Protein AF-A0A973F8Q2-F1 (afdb_monomer_lite)

pLDDT: mean 91.84, std 10.91, range [45.38, 98.5]

Foldseek 3Di:
DDDDPDDPPPDDDDDPVVDDDDDDDCVVDPDDAQPCQCVVPPVPPDDTPSAGQPPDDCVDPSHVD

Sequence (65 aa):
MVSYQLSHRETQITINGTGVWHFSGPAADTGLTGRKIVVDSYGGMARVGGGAFSGKDPTKVDRSG

Structure (mmCIF, N/CA/C/O backbone):
data_AF-A0A973F8Q2-F1
#
_entry.id   AF-A0A973F8Q2-F1
#
loop_
_atom_site.group_PDB
_atom_site.id
_atom_site.type_symbol
_atom_site.label_atom_id
_atom_site.label_alt_id
_atom_site.label_comp_id
_atom_site.label_asym_id
_atom_site.label_entity_id
_atom_site.label_seq_id
_atom_site.pdbx_PDB_ins_code
_atom_site.Cartn_x
_atom_site.Cartn_y
_atom_site.Cartn_z
_atom_site.occupancy
_atom_site.B_iso_or_equiv
_atom_site.auth_seq_id
_atom_site.auth_comp_id
_atom_site.auth_asym_id
_atom_site.auth_atom_id
_atom_site.pdbx_PDB_model_num
ATOM 1 N N . MET A 1 1 ? 5.296 -19.340 24.965 1.00 45.38 1 MET A N 1
ATOM 2 C CA . MET A 1 1 ? 3.974 -19.255 24.309 1.00 45.38 1 MET A CA 1
ATOM 3 C C . MET A 1 1 ? 3.556 -17.791 24.360 1.00 45.38 1 MET A C 1
ATOM 5 O O . MET A 1 1 ? 3.468 -17.262 25.458 1.00 45.38 1 MET A O 1
ATOM 9 N N . VAL A 1 2 ? 3.452 -17.103 23.219 1.00 60.62 2 VAL A N 1
ATOM 10 C CA . VAL A 1 2 ? 3.090 -15.672 23.174 1.00 60.62 2 VAL A CA 1
ATOM 11 C C . VAL A 1 2 ? 1.568 -15.564 23.254 1.00 60.62 2 VAL A C 1
ATOM 13 O O . VAL A 1 2 ? 0.876 -16.189 22.455 1.00 60.62 2 VAL A O 1
ATOM 16 N N . SER A 1 3 ? 1.046 -14.818 24.229 1.00 65.62 3 SER A N 1
ATOM 17 C CA . SER A 1 3 ? -0.376 -14.480 24.313 1.00 65.62 3 SER A CA 1
ATOM 18 C C . SER A 1 3 ? -0.618 -13.130 23.638 1.00 65.62 3 SER A C 1
ATOM 20 O O . SER A 1 3 ? 0.031 -12.134 23.955 1.00 65.62 3 SER A O 1
ATOM 22 N N . TYR A 1 4 ? -1.546 -13.094 22.685 1.00 73.44 4 TYR A N 1
ATOM 23 C CA . TYR A 1 4 ? -1.968 -11.857 22.034 1.00 73.44 4 TYR A CA 1
ATOM 24 C C . TYR A 1 4 ? -3.072 -11.208 22.875 1.00 73.44 4 TYR A C 1
ATOM 26 O O . TYR A 1 4 ? -4.094 -11.828 23.162 1.00 73.44 4 TYR A O 1
ATOM 34 N N . GLN A 1 5 ? -2.855 -9.964 23.298 1.00 74.50 5 GLN A N 1
ATOM 35 C CA . GLN A 1 5 ? -3.782 -9.200 24.136 1.00 74.50 5 GLN A CA 1
ATOM 36 C C . GLN A 1 5 ? -4.867 -8.535 23.268 1.00 74.50 5 GLN A C 1
ATOM 38 O O . GLN A 1 5 ? -4.859 -7.321 23.090 1.00 74.50 5 GLN A O 1
ATOM 43 N N . LEU A 1 6 ? -5.789 -9.318 22.694 1.00 74.12 6 LEU A N 1
ATOM 44 C CA . LEU A 1 6 ? -6.977 -8.778 22.015 1.00 74.12 6 LEU A CA 1
ATOM 45 C C . LEU A 1 6 ? -8.241 -9.072 22.844 1.00 74.12 6 LEU A C 1
ATOM 47 O O . LEU A 1 6 ? -8.724 -10.204 22.901 1.00 74.12 6 LEU A O 1
ATOM 51 N N . SER A 1 7 ? -8.773 -8.048 23.519 1.00 75.31 7 SER A N 1
ATOM 52 C CA . SER A 1 7 ? -9.997 -8.144 24.327 1.00 75.31 7 SER A CA 1
ATOM 53 C C . SER A 1 7 ? -11.237 -7.923 23.461 1.00 75.31 7 SER A C 1
ATOM 55 O O . SER A 1 7 ? -11.463 -6.836 22.934 1.00 75.31 7 SER A O 1
ATOM 57 N N . HIS A 1 8 ? -12.096 -8.936 23.356 1.00 68.62 8 HIS A N 1
ATOM 58 C CA . HIS A 1 8 ? -13.335 -8.856 22.573 1.00 68.62 8 HIS A CA 1
ATOM 59 C C . HIS A 1 8 ? -14.413 -7.981 23.231 1.00 68.62 8 HIS A C 1
ATOM 61 O O . HIS A 1 8 ? -15.364 -7.589 22.568 1.00 68.62 8 HIS A O 1
ATOM 67 N N . ARG A 1 9 ? -14.293 -7.685 24.534 1.00 71.56 9 ARG A N 1
ATOM 68 C CA . ARG A 1 9 ? -15.344 -6.990 25.299 1.00 71.56 9 ARG A CA 1
ATOM 69 C C . ARG A 1 9 ? -15.434 -5.491 25.005 1.00 71.56 9 ARG A C 1
ATOM 71 O O . ARG A 1 9 ? -16.489 -4.915 25.228 1.00 71.56 9 ARG A O 1
ATOM 78 N N . GLU A 1 10 ? -14.365 -4.886 24.493 1.00 74.50 10 GLU A N 1
ATOM 79 C CA . GLU A 1 10 ? -14.308 -3.448 24.168 1.00 74.50 10 GLU A CA 1
ATOM 80 C C . GLU A 1 10 ? -14.043 -3.175 22.681 1.00 74.50 10 GLU A C 1
ATOM 82 O O . GLU A 1 10 ? -14.189 -2.049 22.211 1.00 74.50 10 GLU A O 1
ATOM 87 N N . THR A 1 11 ? -13.664 -4.201 21.917 1.00 83.56 11 THR A N 1
ATOM 88 C CA . THR A 1 11 ? -13.313 -4.032 20.506 1.00 83.56 11 THR A CA 1
ATOM 89 C C . THR A 1 11 ? -14.580 -3.950 19.661 1.00 83.56 11 THR A C 1
ATOM 91 O O . THR A 1 11 ? -15.358 -4.901 19.603 1.00 83.56 11 THR A O 1
ATOM 94 N N . GLN A 1 12 ? -14.777 -2.837 18.955 1.00 87.06 12 GLN A N 1
ATOM 95 C CA . GLN A 1 12 ? -15.806 -2.751 17.921 1.00 87.06 12 GLN A CA 1
ATOM 96 C C . GLN A 1 12 ? -15.384 -3.587 16.710 1.00 87.06 12 GLN A C 1
ATOM 98 O O . GLN A 1 12 ? -14.452 -3.236 15.988 1.00 87.06 12 GLN A O 1
ATOM 103 N N . ILE A 1 13 ? -16.074 -4.705 16.490 1.00 90.19 13 ILE A N 1
ATOM 104 C CA . ILE A 1 13 ? -15.818 -5.605 15.365 1.00 90.19 13 ILE A CA 1
ATOM 105 C C . ILE A 1 13 ? -16.845 -5.316 14.272 1.00 90.19 13 ILE A C 1
ATOM 107 O O . ILE A 1 13 ? -18.040 -5.523 14.463 1.00 90.19 13 ILE A O 1
ATOM 111 N N . THR A 1 14 ? -16.372 -4.863 13.112 1.00 91.94 14 THR A N 1
ATOM 112 C CA . THR A 1 14 ? -17.205 -4.691 11.915 1.00 91.94 14 THR A CA 1
ATOM 113 C C . THR A 1 14 ? -16.853 -5.772 10.902 1.00 91.94 14 THR A C 1
ATOM 115 O O . THR A 1 14 ? -15.733 -5.805 10.396 1.00 91.94 14 THR A O 1
ATOM 118 N N . ILE A 1 15 ? -17.811 -6.645 10.590 1.00 93.75 15 ILE A N 1
ATOM 119 C CA . ILE A 1 15 ? -17.685 -7.670 9.546 1.00 93.75 1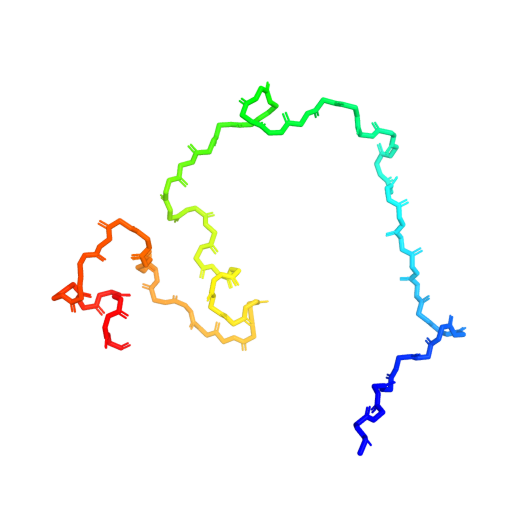5 ILE A CA 1
ATOM 120 C C . ILE A 1 15 ? -18.656 -7.296 8.436 1.00 93.75 15 ILE A C 1
ATOM 122 O O . ILE A 1 15 ? -19.844 -7.128 8.696 1.00 93.75 15 ILE A O 1
ATOM 126 N N . ASN A 1 16 ? -18.149 -7.157 7.210 1.00 95.44 16 ASN A N 1
ATOM 127 C CA . ASN A 1 16 ? -18.951 -6.837 6.029 1.00 95.44 16 ASN A CA 1
ATOM 128 C C . ASN A 1 16 ? -19.879 -5.624 6.236 1.00 95.44 16 ASN A C 1
ATOM 130 O O . ASN A 1 16 ? -21.062 -5.662 5.904 1.00 95.44 16 ASN A O 1
ATOM 134 N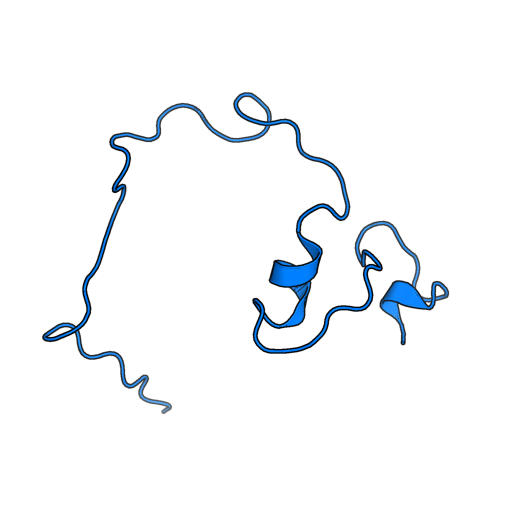 N . GLY A 1 17 ? -19.335 -4.525 6.774 1.00 95.44 17 GLY A N 1
ATOM 135 C CA . GLY A 1 17 ? -20.101 -3.306 7.077 1.00 95.44 17 GLY A CA 1
ATOM 136 C C . GLY A 1 17 ? -20.787 -2.653 5.867 1.00 95.44 17 GLY A C 1
ATOM 137 O O . GLY A 1 17 ? -21.645 -1.797 6.042 1.00 95.44 17 GLY A O 1
ATOM 138 N N . THR A 1 18 ? -20.440 -3.067 4.645 1.00 95.25 18 THR A N 1
ATOM 139 C CA . THR A 1 18 ? -21.044 -2.616 3.382 1.00 95.25 18 THR A CA 1
ATOM 140 C C . THR A 1 18 ? -22.043 -3.616 2.782 1.00 95.25 18 THR A C 1
ATOM 142 O O . THR A 1 18 ? -22.513 -3.407 1.667 1.00 95.25 18 THR A O 1
ATOM 145 N N . GLY A 1 19 ? -22.386 -4.695 3.497 1.00 95.00 19 GLY A N 1
ATOM 146 C CA . GLY A 1 19 ? -23.291 -5.746 3.029 1.00 95.00 19 GLY A CA 1
ATOM 147 C C . GLY A 1 19 ? -22.571 -6.945 2.403 1.00 95.00 19 GLY A C 1
ATOM 148 O O . GLY A 1 19 ? -21.403 -7.218 2.681 1.00 95.00 19 GLY A O 1
ATOM 149 N N . VAL A 1 20 ? -23.288 -7.719 1.585 1.00 95.12 20 VAL A N 1
ATOM 150 C CA . VAL A 1 20 ? -22.776 -8.992 1.055 1.00 95.12 20 VAL A CA 1
ATOM 151 C C . VAL A 1 20 ? -21.815 -8.766 -0.116 1.00 95.12 20 VAL A C 1
ATOM 153 O O . VAL A 1 20 ? -22.144 -8.070 -1.074 1.00 95.12 20 VAL A O 1
ATOM 156 N N . TRP A 1 21 ? -20.635 -9.391 -0.066 1.00 95.25 21 TRP A N 1
ATOM 157 C CA . TRP A 1 21 ? -19.593 -9.258 -1.087 1.00 95.25 21 TRP A CA 1
ATOM 158 C C . TRP A 1 21 ? -19.519 -10.507 -1.981 1.00 95.25 21 TRP A C 1
ATOM 160 O O . TRP A 1 21 ? -18.813 -11.462 -1.670 1.00 95.25 21 TRP A O 1
ATOM 170 N N . HIS A 1 22 ? -20.281 -10.514 -3.082 1.00 94.88 22 HIS A N 1
ATOM 171 C CA . HIS A 1 22 ? -20.351 -11.648 -4.022 1.00 94.88 22 HIS A CA 1
ATOM 172 C C . HIS A 1 22 ? -19.414 -11.526 -5.236 1.00 94.88 22 HIS A C 1
ATOM 174 O O . HIS A 1 22 ? -18.878 -12.533 -5.692 1.00 94.88 22 HIS A O 1
ATOM 180 N N . PHE A 1 23 ? -19.214 -10.312 -5.759 1.00 94.31 23 PHE A N 1
ATOM 181 C CA . PHE A 1 23 ? -18.378 -10.049 -6.936 1.00 94.31 23 PHE A CA 1
ATOM 182 C C . PHE A 1 23 ? -17.078 -9.358 -6.513 1.00 94.31 23 PHE A C 1
ATOM 184 O O . PHE A 1 23 ? -17.109 -8.309 -5.868 1.00 94.31 23 PHE A O 1
ATOM 191 N N . SER A 1 24 ? -15.932 -9.952 -6.845 1.00 94.75 24 SER A N 1
ATOM 192 C CA . SER A 1 24 ? -14.623 -9.538 -6.328 1.00 94.75 24 SER A CA 1
ATOM 193 C C . SER A 1 24 ? -13.502 -9.681 -7.366 1.00 94.75 24 SER A C 1
ATOM 195 O O . SER A 1 24 ? -13.716 -10.127 -8.495 1.00 94.75 24 SER A O 1
ATOM 197 N N . GLY A 1 25 ? -12.287 -9.282 -6.978 1.00 96.12 25 GLY A N 1
ATOM 198 C CA . GLY A 1 25 ? -11.088 -9.436 -7.801 1.00 96.12 25 GLY A CA 1
ATOM 199 C C . GLY A 1 25 ? -11.067 -8.519 -9.034 1.00 96.12 25 GLY A C 1
ATOM 200 O O . GLY A 1 25 ? -11.703 -7.464 -9.024 1.00 96.12 25 GLY A O 1
ATOM 201 N 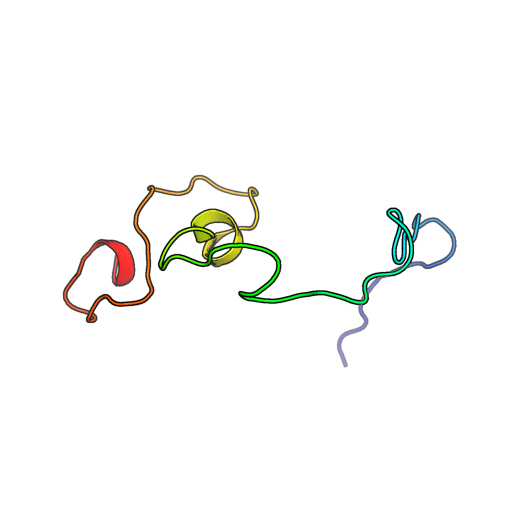N . PRO A 1 26 ? -10.353 -8.910 -10.108 1.00 97.62 26 PRO A N 1
ATOM 202 C CA . PRO A 1 26 ? -10.181 -8.087 -11.311 1.00 97.62 26 PRO A CA 1
ATOM 203 C C . PRO A 1 26 ? -11.479 -7.711 -12.037 1.00 97.62 26 PRO A C 1
ATOM 205 O O . PRO A 1 26 ? -11.502 -6.744 -12.791 1.00 97.62 26 PRO A O 1
ATOM 208 N N . ALA A 1 27 ? -12.558 -8.471 -11.823 1.00 97.00 27 ALA A N 1
ATOM 209 C CA . ALA A 1 27 ? -13.871 -8.166 -12.384 1.00 97.00 27 ALA A CA 1
ATOM 210 C C . ALA A 1 27 ? -14.539 -6.949 -11.716 1.00 97.00 27 ALA A C 1
ATOM 212 O O . ALA A 1 27 ? -15.415 -6.335 -12.317 1.00 97.00 27 ALA A O 1
ATOM 213 N N . ALA A 1 28 ? -14.148 -6.620 -10.479 1.00 97.31 28 ALA A N 1
ATOM 214 C CA . ALA A 1 28 ? -14.733 -5.537 -9.691 1.00 97.31 28 ALA A CA 1
ATOM 215 C C . ALA A 1 28 ? -13.835 -4.289 -9.610 1.00 97.31 28 ALA A C 1
ATOM 217 O O . ALA A 1 28 ? -14.351 -3.190 -9.431 1.00 97.31 28 ALA A O 1
ATOM 218 N N . ASP A 1 29 ? -12.512 -4.442 -9.734 1.00 97.94 29 ASP A N 1
ATOM 219 C CA . ASP A 1 29 ? -11.556 -3.329 -9.725 1.00 97.94 29 ASP A CA 1
ATOM 220 C C . ASP A 1 29 ? -10.296 -3.676 -10.532 1.00 97.94 29 ASP A C 1
ATOM 222 O O . ASP A 1 29 ? -9.810 -4.810 -10.513 1.00 97.94 29 ASP A O 1
ATOM 226 N N . THR A 1 30 ? -9.737 -2.688 -11.230 1.00 98.12 30 THR A N 1
ATOM 227 C CA . THR A 1 30 ? -8.515 -2.877 -12.017 1.00 98.12 30 THR A CA 1
ATOM 228 C C . THR A 1 30 ? -7.290 -2.831 -11.108 1.00 98.12 30 THR A C 1
ATOM 230 O O . THR A 1 30 ? -6.942 -1.796 -10.539 1.00 98.12 30 THR A O 1
ATOM 233 N N . GLY A 1 31 ? -6.577 -3.951 -11.015 1.00 98.00 31 GLY A N 1
ATOM 234 C CA . GLY A 1 31 ? -5.311 -4.032 -10.291 1.00 98.00 31 GLY A CA 1
ATOM 235 C C . GLY A 1 31 ? -4.124 -3.558 -11.131 1.00 98.00 31 GLY A C 1
ATOM 236 O O . GLY A 1 31 ? -3.966 -3.971 -12.277 1.00 98.00 31 GLY A O 1
ATOM 237 N N . LEU A 1 32 ? -3.243 -2.745 -10.539 1.00 98.50 32 LEU A N 1
ATOM 238 C CA . LEU A 1 32 ? -1.927 -2.429 -11.103 1.00 98.50 32 LEU A CA 1
ATOM 239 C C . LEU A 1 32 ? -0.822 -2.666 -10.069 1.00 98.50 32 LEU A C 1
ATOM 241 O O . LEU A 1 32 ? -1.003 -2.433 -8.869 1.00 98.50 32 LEU A O 1
ATOM 245 N N . THR A 1 33 ? 0.349 -3.083 -10.551 1.00 98.31 33 THR A N 1
ATOM 246 C CA . THR A 1 33 ? 1.553 -3.261 -9.731 1.00 98.31 33 THR A CA 1
ATOM 247 C C . THR A 1 33 ? 1.923 -1.960 -9.015 1.00 98.31 33 THR A C 1
ATOM 249 O O . THR A 1 33 ? 1.905 -0.885 -9.612 1.00 98.31 33 THR A O 1
ATOM 252 N N . GLY A 1 34 ? 2.270 -2.047 -7.727 1.00 97.81 34 GLY A N 1
ATOM 253 C CA . GLY A 1 34 ? 2.754 -0.897 -6.956 1.00 97.81 34 GLY A CA 1
ATOM 254 C C . GLY A 1 34 ? 1.678 0.086 -6.484 1.00 97.81 34 GLY A C 1
ATOM 255 O O . GLY A 1 34 ? 1.998 1.220 -6.149 1.00 97.81 34 GLY A O 1
ATOM 256 N N . ARG A 1 35 ? 0.399 -0.310 -6.435 1.00 98.31 35 ARG A N 1
ATOM 257 C CA . ARG A 1 35 ? -0.704 0.562 -5.974 1.00 98.31 35 ARG A CA 1
ATOM 258 C C . ARG A 1 35 ? -1.069 0.419 -4.493 1.00 98.31 35 ARG A C 1
ATOM 260 O O . ARG A 1 35 ? -2.056 1.010 -4.061 1.00 98.31 35 ARG A O 1
ATOM 267 N N . LYS A 1 36 ? -0.290 -0.341 -3.716 1.00 97.81 36 LYS A N 1
ATOM 268 C CA . LYS A 1 36 ? -0.510 -0.586 -2.276 1.00 97.81 36 LYS A CA 1
ATOM 269 C C . LYS A 1 36 ? 0.755 -0.378 -1.421 1.00 97.81 36 LYS A C 1
ATOM 271 O O . LYS A 1 36 ? 0.874 -0.952 -0.350 1.00 97.81 36 LYS A O 1
ATOM 276 N N . ILE A 1 37 ? 1.652 0.523 -1.833 1.00 97.81 37 ILE A N 1
ATOM 277 C CA . ILE A 1 37 ? 2.978 0.729 -1.205 1.00 97.81 37 ILE A CA 1
ATOM 278 C C . ILE A 1 37 ? 2.962 1.047 0.302 1.00 97.81 37 ILE A C 1
ATOM 280 O O . ILE A 1 37 ? 3.905 0.714 1.012 1.00 97.81 37 ILE A O 1
ATOM 284 N N . VAL A 1 38 ? 1.902 1.678 0.818 1.00 97.62 38 VAL A N 1
ATOM 285 C CA . VAL A 1 38 ? 1.775 1.956 2.260 1.00 97.62 38 VAL A CA 1
ATOM 286 C C . VAL A 1 38 ? 1.404 0.692 3.040 1.00 97.62 38 VAL A C 1
ATOM 288 O O . VAL A 1 38 ? 1.887 0.509 4.156 1.00 97.62 38 VAL A O 1
ATOM 291 N N . VAL A 1 39 ? 0.591 -0.186 2.441 1.00 97.75 39 VAL A N 1
ATOM 292 C CA . VAL A 1 39 ? 0.239 -1.504 2.996 1.00 97.75 39 VAL A CA 1
ATOM 293 C C . VAL A 1 39 ? 1.474 -2.402 3.031 1.00 97.75 39 VAL A C 1
ATOM 295 O O . VAL A 1 39 ? 1.707 -3.053 4.040 1.00 97.75 39 VAL A O 1
ATOM 298 N N . ASP A 1 40 ? 2.290 -2.368 1.975 1.00 97.12 40 ASP A N 1
ATOM 299 C CA . ASP A 1 40 ? 3.539 -3.139 1.885 1.00 97.12 40 ASP A CA 1
ATOM 300 C C . ASP A 1 40 ? 4.613 -2.680 2.889 1.00 97.12 40 ASP A C 1
ATOM 302 O O . ASP A 1 40 ? 5.566 -3.412 3.145 1.00 97.12 40 ASP A O 1
ATOM 306 N N . SER A 1 41 ? 4.486 -1.462 3.426 1.00 96.06 41 SER A N 1
ATOM 307 C CA . SER A 1 41 ? 5.479 -0.846 4.312 1.00 96.06 41 SER A CA 1
ATOM 308 C C . SER A 1 41 ? 5.018 -0.882 5.776 1.00 96.06 41 SER A C 1
ATOM 310 O O . SER A 1 41 ? 5.006 -1.926 6.418 1.00 96.06 41 SER A O 1
ATOM 312 N N . TYR A 1 42 ? 4.633 0.271 6.327 1.00 96.69 42 TYR A N 1
ATOM 313 C CA . TYR A 1 42 ? 4.391 0.450 7.760 1.00 96.69 42 TYR A CA 1
ATOM 314 C C . TYR A 1 42 ? 2.915 0.687 8.095 1.00 96.69 42 TYR A C 1
ATOM 316 O O . TYR A 1 42 ? 2.609 1.185 9.174 1.00 96.69 42 TYR A O 1
ATOM 324 N N . GLY A 1 43 ? 1.991 0.431 7.162 1.00 96.25 43 GLY A N 1
ATOM 325 C CA . GLY A 1 43 ? 0.552 0.609 7.396 1.00 96.25 43 GLY A CA 1
ATOM 326 C C . GLY A 1 43 ? 0.150 2.039 7.783 1.00 96.25 43 GLY A C 1
ATOM 327 O O . GLY A 1 43 ? -0.848 2.231 8.466 1.00 96.25 43 GLY A O 1
ATOM 328 N N . GLY A 1 44 ? 0.942 3.041 7.385 1.00 96.06 44 GLY A N 1
ATOM 329 C CA . GLY A 1 44 ? 0.744 4.451 7.743 1.00 96.06 44 GLY A CA 1
ATOM 330 C C . GLY A 1 44 ? 1.440 4.903 9.033 1.00 96.06 44 GLY A C 1
ATOM 331 O O . GLY A 1 44 ? 1.429 6.093 9.327 1.00 96.06 44 GLY A O 1
ATOM 332 N N . MET A 1 45 ? 2.096 4.001 9.771 1.00 97.44 45 MET A N 1
ATOM 333 C CA . MET A 1 45 ? 2.783 4.333 11.030 1.00 97.44 45 MET A CA 1
ATOM 334 C C . MET A 1 45 ? 4.087 5.118 10.838 1.00 97.44 45 MET A C 1
ATOM 336 O O . MET A 1 45 ? 4.542 5.799 11.754 1.00 97.44 45 MET A O 1
ATOM 340 N N . ALA A 1 46 ? 4.699 5.031 9.657 1.00 96.69 46 ALA A N 1
ATOM 341 C CA . ALA A 1 46 ? 5.928 5.737 9.318 1.00 96.69 46 ALA A CA 1
ATOM 342 C C . ALA A 1 46 ? 5.887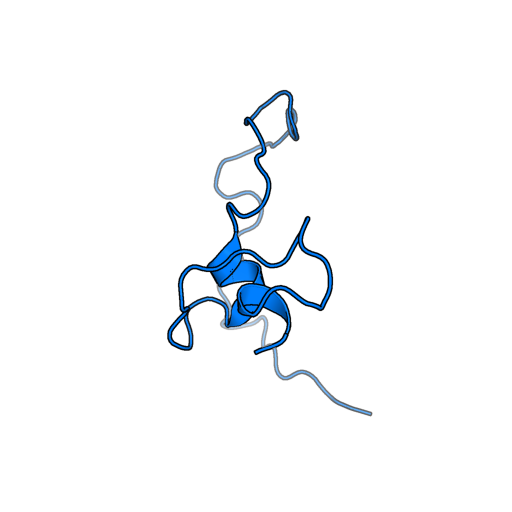 6.268 7.879 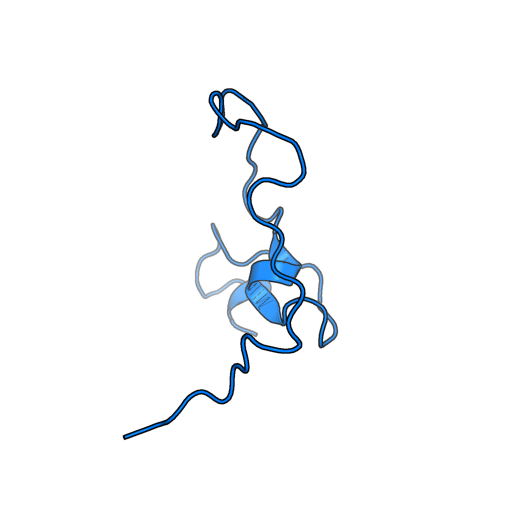1.00 96.69 46 ALA A C 1
ATOM 344 O O . ALA A 1 46 ? 5.004 5.925 7.087 1.00 96.69 46 ALA A O 1
ATOM 345 N N . ARG A 1 47 ? 6.853 7.134 7.547 1.00 96.69 47 ARG A N 1
ATOM 346 C CA . ARG A 1 47 ? 6.968 7.754 6.220 1.00 96.69 47 ARG A CA 1
ATOM 347 C C . ARG A 1 47 ? 7.267 6.695 5.155 1.00 96.69 47 ARG A C 1
ATOM 349 O O . ARG A 1 47 ? 8.049 5.780 5.393 1.00 96.69 47 ARG A O 1
ATOM 356 N N . VAL A 1 48 ? 6.676 6.862 3.973 1.00 96.94 48 VAL A N 1
ATOM 357 C CA . VAL A 1 48 ? 6.850 5.973 2.813 1.00 96.94 48 VAL A CA 1
ATOM 358 C C . VAL A 1 48 ? 7.411 6.788 1.649 1.00 96.94 48 VAL A C 1
ATOM 360 O O . VAL A 1 48 ? 6.862 7.833 1.313 1.00 96.94 48 VAL A O 1
ATOM 363 N N . GLY A 1 49 ? 8.508 6.319 1.046 1.00 96.19 49 GLY A N 1
ATOM 364 C CA . GLY A 1 49 ? 9.277 7.065 0.036 1.00 96.19 49 GLY A CA 1
ATOM 365 C C . GLY A 1 49 ? 8.676 7.107 -1.376 1.00 96.19 49 GLY A C 1
ATOM 366 O O . GLY A 1 49 ? 9.167 7.848 -2.217 1.00 96.19 49 GLY A O 1
ATOM 367 N N . GLY A 1 50 ? 7.619 6.334 -1.652 1.00 97.06 50 GLY A N 1
ATOM 368 C CA . GLY A 1 50 ? 6.888 6.361 -2.930 1.00 97.06 50 GLY A CA 1
ATOM 369 C C . GLY A 1 50 ? 7.254 5.251 -3.924 1.00 97.06 50 GLY A C 1
ATOM 370 O O . GLY A 1 50 ? 6.480 4.973 -4.839 1.00 97.06 50 GLY A O 1
ATOM 371 N N . GLY A 1 51 ? 8.389 4.577 -3.737 1.00 97.50 51 GLY A N 1
ATOM 372 C CA . GLY A 1 51 ? 8.812 3.457 -4.576 1.00 97.50 51 GLY A CA 1
ATOM 373 C C . GLY A 1 51 ? 7.987 2.186 -4.340 1.00 97.50 51 GLY A C 1
ATOM 374 O O . GLY A 1 51 ? 7.750 1.786 -3.205 1.00 97.50 51 GLY A O 1
ATOM 375 N N . ALA A 1 52 ? 7.562 1.527 -5.420 1.00 98.25 52 ALA A N 1
ATOM 376 C CA . ALA A 1 52 ? 6.991 0.179 -5.357 1.00 98.25 52 ALA A CA 1
ATOM 377 C C . ALA A 1 52 ? 8.083 -0.900 -5.310 1.00 98.25 52 ALA A C 1
ATOM 379 O O . ALA A 1 52 ? 9.126 -0.731 -5.944 1.00 98.25 52 ALA A O 1
ATOM 380 N N . PHE A 1 53 ? 7.813 -2.025 -4.641 1.00 97.62 53 PHE A N 1
ATOM 381 C CA . PHE A 1 53 ? 8.747 -3.156 -4.547 1.00 97.62 53 PHE A CA 1
ATOM 382 C C . PHE A 1 53 ? 8.578 -4.172 -5.683 1.00 97.62 53 PHE A C 1
ATOM 384 O O . PHE A 1 53 ? 9.541 -4.549 -6.351 1.00 97.62 53 PHE A O 1
ATOM 391 N N . SER A 1 54 ? 7.349 -4.639 -5.901 1.00 98.12 54 SER A N 1
ATOM 392 C CA . SER A 1 54 ? 7.047 -5.718 -6.846 1.00 98.12 54 SER A CA 1
ATOM 393 C C . SER A 1 54 ? 7.378 -5.344 -8.294 1.00 98.12 54 SER A C 1
ATOM 395 O O . SER A 1 54 ? 7.174 -4.209 -8.719 1.00 98.12 54 SER A O 1
ATOM 397 N N . GLY A 1 55 ? 7.877 -6.319 -9.060 1.00 97.88 55 GLY A N 1
ATOM 398 C CA . GLY A 1 55 ? 8.304 -6.131 -10.454 1.00 97.88 55 GLY A CA 1
ATOM 399 C C . GLY A 1 55 ? 9.709 -5.542 -10.622 1.00 97.88 55 GLY A C 1
ATOM 400 O O . GLY A 1 55 ? 10.153 -5.369 -11.753 1.00 97.88 55 GLY A O 1
ATOM 401 N N . LYS A 1 56 ? 10.420 -5.259 -9.524 1.00 98.06 56 LYS A N 1
ATOM 402 C CA . LYS A 1 56 ? 11.800 -4.766 -9.546 1.00 98.06 56 LYS A CA 1
ATOM 403 C C . LYS A 1 56 ? 12.775 -5.845 -9.103 1.00 98.06 56 LYS A C 1
ATOM 405 O O . LYS A 1 56 ? 12.550 -6.514 -8.091 1.00 98.06 56 LYS A O 1
ATOM 410 N N . ASP A 1 57 ? 13.861 -6.002 -9.844 1.00 97.94 57 ASP A N 1
ATOM 411 C CA . ASP A 1 57 ? 14.983 -6.829 -9.424 1.00 97.94 57 ASP A CA 1
ATOM 412 C C . ASP A 1 57 ? 15.742 -6.166 -8.247 1.00 97.94 57 ASP A C 1
ATOM 414 O O . ASP A 1 57 ? 15.572 -4.964 -8.006 1.00 97.94 57 ASP A O 1
ATOM 418 N N . PRO A 1 58 ? 16.570 -6.912 -7.492 1.00 97.62 58 PRO A N 1
ATOM 419 C CA . PRO A 1 58 ? 17.244 -6.386 -6.303 1.00 97.62 58 PRO A CA 1
ATOM 420 C C . PRO A 1 58 ? 18.248 -5.254 -6.562 1.00 97.62 58 PRO A C 1
ATOM 422 O O . PRO A 1 58 ? 18.720 -4.660 -5.603 1.00 97.62 58 PRO A O 1
ATOM 425 N N . THR A 1 59 ? 18.590 -4.934 -7.817 1.00 97.75 59 THR A N 1
ATOM 426 C CA . THR A 1 59 ? 19.457 -3.780 -8.119 1.00 97.75 59 THR A CA 1
ATOM 427 C C . THR A 1 59 ? 18.715 -2.445 -8.053 1.00 97.75 59 THR A C 1
ATOM 429 O O . THR A 1 59 ? 19.343 -1.385 -8.059 1.00 97.75 59 THR A O 1
ATOM 432 N N . LYS A 1 60 ? 17.375 -2.452 -8.009 1.00 98.00 60 LYS A N 1
ATOM 433 C CA . LYS A 1 60 ? 16.583 -1.220 -7.941 1.00 98.00 60 LYS A CA 1
ATOM 434 C C . LYS A 1 60 ? 16.478 -0.731 -6.501 1.00 98.00 60 LYS A C 1
ATOM 436 O O . LYS A 1 60 ? 15.847 -1.371 -5.662 1.00 98.00 60 LYS A O 1
ATOM 441 N N . VAL A 1 61 ? 17.024 0.461 -6.268 1.00 97.56 61 VAL A N 1
ATOM 442 C CA . VAL A 1 61 ? 17.143 1.100 -4.945 1.00 97.56 61 VAL A CA 1
ATOM 443 C C . VAL A 1 61 ? 15.819 1.264 -4.206 1.00 97.56 61 VAL A C 1
ATOM 445 O O . VAL A 1 61 ? 15.795 1.171 -2.988 1.00 97.56 61 VAL A O 1
ATOM 448 N N . ASP A 1 62 ? 14.708 1.405 -4.931 1.00 96.44 62 ASP A N 1
ATOM 449 C CA . ASP A 1 62 ? 13.372 1.467 -4.329 1.00 96.44 62 ASP A CA 1
ATOM 450 C C . ASP A 1 62 ? 12.988 0.197 -3.555 1.00 96.44 62 ASP A C 1
ATOM 452 O O . ASP A 1 62 ? 12.036 0.227 -2.784 1.00 96.44 62 ASP A O 1
ATOM 456 N N . ARG A 1 63 ? 13.661 -0.930 -3.818 1.00 97.06 63 ARG A N 1
ATOM 457 C CA . ARG A 1 63 ? 13.407 -2.225 -3.180 1.00 97.06 63 ARG A CA 1
ATOM 458 C C . ARG A 1 63 ? 14.522 -2.644 -2.225 1.00 97.06 63 ARG A C 1
ATOM 460 O O . ARG A 1 63 ? 14.233 -3.303 -1.235 1.00 97.06 63 ARG A O 1
ATOM 467 N N . SER A 1 64 ? 15.776 -2.360 -2.568 1.00 95.75 64 SER A N 1
ATOM 468 C CA . SER A 1 64 ? 16.943 -2.832 -1.813 1.00 95.75 64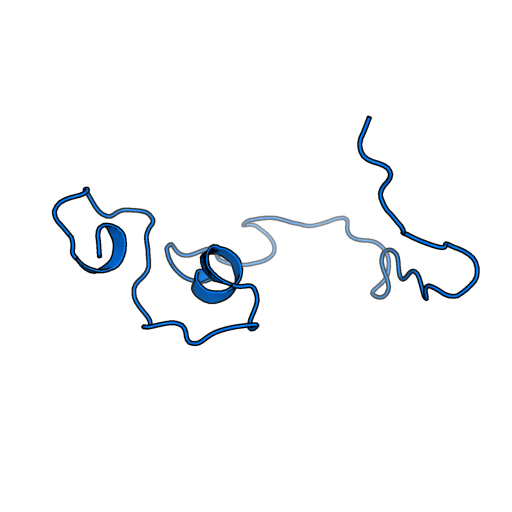 SER A CA 1
ATOM 469 C C . SER A 1 64 ? 17.426 -1.873 -0.728 1.00 95.75 64 SER A C 1
ATOM 471 O O . SER A 1 64 ? 18.257 -2.281 0.082 1.00 95.75 64 SER A O 1
ATOM 473 N N . GLY A 1 65 ? 17.018 -0.603 -0.802 1.00 89.38 65 GLY A N 1
ATOM 474 C CA . GLY A 1 65 ? 17.425 0.450 0.129 1.00 89.38 65 GLY A CA 1
ATOM 475 C C . GLY A 1 65 ? 16.710 0.412 1.471 1.00 89.38 65 GLY A C 1
ATOM 476 O O . GLY A 1 65 ? 15.783 -0.410 1.646 1.00 89.38 65 GLY A O 1
#

Secondary structure (DSSP, 8-state):
-PPP---TTT----SSTT----S-GGGTS---TTS-TTTTTTTTSS---S---TT--TTSHHHH-

Radius of gyration: 17.65 Å; chains: 1; bounding box: 43×27×38 Å